Protein AF-A0A9D6FSS6-F1 (afdb_monomer_lite)

Foldseek 3Di:
DDLPPQDAADPQQLLVVVVLVVLLVVVQDDLPDLLSFAELVNSCVVVVPDQPDPDSLVSSCVRRLVVNQLSCLSVVHQRSSLSYPHNVVSHHDPCSCVSNVHDSPVSVSSSVSNVRNSPDDCPVRD

Radius of gyration: 13.57 Å; chains: 1; bounding box: 33×34×36 Å

Structure (mmCIF, N/CA/C/O backbone):
data_AF-A0A9D6FSS6-F1
#
_entry.id   AF-A0A9D6FSS6-F1
#
loop_
_atom_site.group_PDB
_atom_site.id
_atom_site.type_symbol
_atom_site.label_atom_id
_atom_site.label_alt_id
_atom_site.label_comp_id
_atom_site.label_asym_id
_atom_site.label_entity_id
_atom_site.label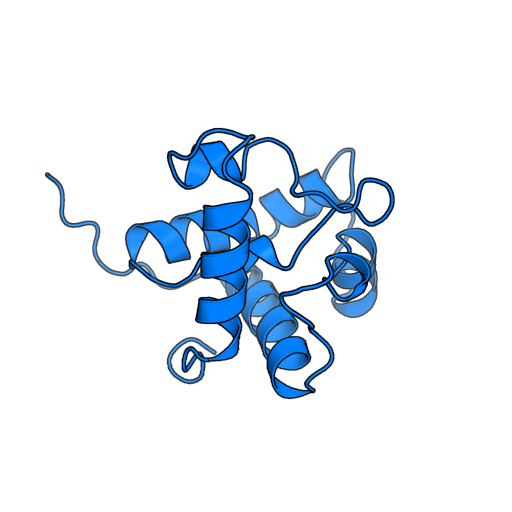_seq_id
_atom_site.pdbx_PDB_ins_code
_atom_site.Cartn_x
_atom_site.Cartn_y
_atom_site.Cartn_z
_atom_site.occupancy
_atom_site.B_iso_or_equiv
_atom_site.auth_seq_id
_atom_site.auth_comp_id
_atom_site.auth_asym_id
_atom_site.auth_atom_id
_atom_site.pdbx_PDB_model_num
ATOM 1 N N . MET A 1 1 ? -5.266 18.655 20.341 1.00 37.22 1 MET A N 1
ATOM 2 C CA . MET A 1 1 ? -5.687 17.436 19.618 1.00 37.22 1 MET A CA 1
ATOM 3 C C . MET A 1 1 ? -6.528 17.867 18.425 1.00 37.22 1 MET A C 1
ATOM 5 O O . MET A 1 1 ? -7.717 18.104 18.579 1.00 37.22 1 MET A O 1
ATOM 9 N N . SER A 1 2 ? -5.908 18.100 17.266 1.00 39.03 2 SER A N 1
ATOM 10 C CA . SER A 1 2 ? -6.652 18.528 16.075 1.00 39.03 2 SER A CA 1
ATOM 11 C C . SER A 1 2 ? -7.300 17.317 15.420 1.00 39.03 2 SER A C 1
ATOM 13 O O . SER A 1 2 ? -6.594 16.444 14.923 1.00 39.03 2 SER A O 1
ATOM 15 N N . GLN A 1 3 ? -8.633 17.283 15.402 1.00 45.91 3 GLN A N 1
ATOM 16 C CA . GLN A 1 3 ? -9.398 16.420 14.507 1.00 45.91 3 GLN A CA 1
ATOM 17 C C . GLN A 1 3 ? -9.012 16.773 13.062 1.00 45.91 3 GLN A C 1
ATOM 19 O O . GLN A 1 3 ? -9.460 17.788 12.521 1.00 45.91 3 GLN A O 1
ATOM 24 N N . LYS A 1 4 ? -8.132 15.991 12.433 1.00 53.56 4 LYS A N 1
ATOM 25 C CA . LYS A 1 4 ? -7.851 16.148 11.005 1.00 53.56 4 LYS A CA 1
ATOM 26 C C . LYS A 1 4 ? -8.959 15.440 10.234 1.00 53.56 4 LYS A C 1
ATOM 28 O O . LYS A 1 4 ? -8.971 14.225 10.106 1.00 53.56 4 LYS A O 1
ATOM 33 N N . LYS A 1 5 ? -9.921 16.248 9.780 1.00 52.69 5 LYS A N 1
ATOM 34 C CA . LYS A 1 5 ? -10.985 15.896 8.831 1.00 52.69 5 LYS A CA 1
ATOM 35 C C . LYS A 1 5 ? -10.453 14.974 7.728 1.00 52.69 5 LYS A C 1
ATOM 37 O O . LYS A 1 5 ? -9.433 15.308 7.131 1.00 52.69 5 LYS A O 1
ATOM 42 N N . ASN A 1 6 ? -11.197 13.900 7.441 1.00 64.12 6 ASN A N 1
ATOM 43 C CA . ASN A 1 6 ? -11.061 13.005 6.285 1.00 64.12 6 ASN A CA 1
ATOM 44 C C . ASN A 1 6 ? -10.718 13.782 5.005 1.00 64.12 6 ASN A C 1
ATOM 46 O O . ASN A 1 6 ? -11.608 14.239 4.284 1.00 64.12 6 ASN A O 1
ATOM 50 N N . ARG A 1 7 ? -9.426 13.956 4.719 1.00 78.06 7 ARG A N 1
ATOM 51 C CA . ARG A 1 7 ? -8.985 14.472 3.427 1.00 78.06 7 ARG A CA 1
ATOM 52 C C . ARG A 1 7 ? -9.143 13.327 2.419 1.00 78.06 7 ARG A C 1
ATOM 54 O O . ARG A 1 7 ? -8.703 12.219 2.720 1.00 78.06 7 ARG A O 1
ATOM 61 N N . PRO A 1 8 ? -9.770 13.557 1.255 1.00 87.06 8 PRO A N 1
ATOM 62 C CA . PRO A 1 8 ? -9.802 12.549 0.203 1.00 87.06 8 PRO A CA 1
ATOM 63 C C . PRO A 1 8 ? -8.382 12.260 -0.302 1.00 87.06 8 PRO A C 1
ATOM 65 O O . PRO A 1 8 ? -7.568 13.180 -0.395 1.00 87.06 8 PRO A O 1
ATOM 68 N N . LEU A 1 9 ? -8.109 10.999 -0.647 1.00 93.00 9 LEU A N 1
ATOM 69 C CA . LEU A 1 9 ? -6.863 10.601 -1.308 1.00 93.00 9 LEU A CA 1
ATOM 70 C C . LEU A 1 9 ? -6.687 11.358 -2.630 1.00 93.00 9 LEU A C 1
ATOM 72 O O . LEU A 1 9 ? -7.648 11.548 -3.384 1.00 93.00 9 LEU A O 1
ATOM 76 N N . SER A 1 10 ? -5.450 11.729 -2.948 1.00 95.31 10 SER A N 1
ATOM 77 C CA . SER A 1 10 ? -5.087 12.202 -4.278 1.00 95.31 10 SER A CA 1
ATOM 78 C C . SER A 1 10 ? -5.385 11.134 -5.340 1.00 95.31 10 SER A C 1
ATOM 80 O O . SER A 1 10 ? -5.428 9.935 -5.037 1.00 95.31 10 SER A O 1
ATOM 82 N N . PRO A 1 11 ? -5.541 11.524 -6.619 1.00 95.94 11 PRO A N 1
ATOM 83 C CA . PRO A 1 11 ? -5.742 10.560 -7.697 1.00 95.94 11 PRO A CA 1
ATOM 84 C C . PRO A 1 11 ? -4.647 9.485 -7.765 1.00 95.94 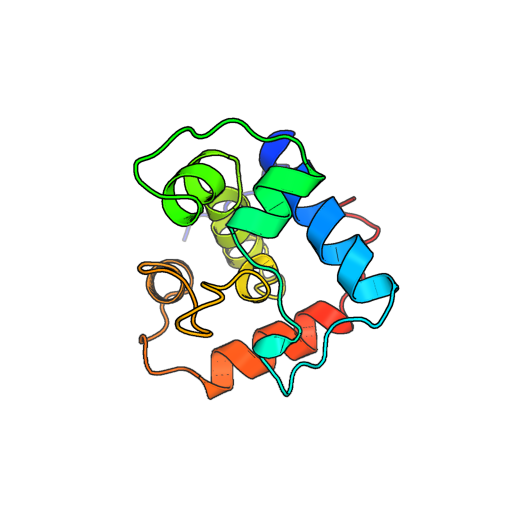11 PRO A C 1
ATOM 86 O O . PRO A 1 11 ? -4.940 8.336 -8.086 1.00 95.94 11 PRO A O 1
ATOM 89 N N . SER A 1 12 ? -3.398 9.834 -7.449 1.00 95.56 12 SER A N 1
ATOM 90 C CA . SER A 1 12 ? -2.274 8.893 -7.467 1.00 95.56 12 SER A CA 1
ATOM 91 C C . SER A 1 12 ? -2.361 7.892 -6.314 1.00 95.56 12 SER A C 1
ATOM 93 O O . SER A 1 12 ? -2.325 6.685 -6.551 1.00 95.56 12 SER A O 1
ATOM 95 N N . ALA A 1 13 ? -2.601 8.362 -5.087 1.00 96.38 13 ALA A N 1
ATOM 96 C CA . ALA A 1 13 ? -2.776 7.483 -3.933 1.00 96.38 13 ALA A CA 1
ATOM 97 C C . ALA A 1 13 ? -4.013 6.579 -4.079 1.00 96.38 13 ALA A C 1
ATOM 99 O O . ALA A 1 13 ? -3.964 5.390 -3.761 1.00 96.38 13 ALA A O 1
ATOM 100 N N . LYS A 1 14 ? -5.101 7.100 -4.664 1.00 97.00 14 LYS A N 1
ATOM 101 C CA . LYS A 1 14 ? -6.304 6.318 -4.975 1.00 97.00 14 LYS A CA 1
ATOM 102 C C . LYS A 1 14 ? -6.039 5.216 -6.010 1.00 97.00 14 LYS A C 1
ATOM 104 O O . LYS A 1 14 ? -6.567 4.113 -5.866 1.00 97.00 14 LYS A O 1
ATOM 109 N N . LYS A 1 15 ? -5.195 5.461 -7.022 1.00 97.19 15 LYS A N 1
ATOM 110 C CA . LYS A 1 15 ? -4.758 4.418 -7.974 1.00 97.19 15 LYS A CA 1
ATOM 111 C C . LYS A 1 15 ? -3.978 3.305 -7.277 1.00 97.19 15 LYS A C 1
ATOM 113 O O . LYS A 1 15 ? -4.259 2.136 -7.532 1.00 97.19 15 LYS A O 1
ATOM 118 N N . VAL A 1 16 ? -3.054 3.658 -6.379 1.00 97.50 16 VAL A N 1
ATOM 119 C CA . VAL A 1 16 ? -2.290 2.681 -5.585 1.00 97.50 16 VAL A CA 1
ATOM 120 C C . VAL A 1 16 ? -3.227 1.855 -4.698 1.00 97.50 16 VAL A C 1
ATOM 122 O O . VAL A 1 16 ? -3.172 0.629 -4.745 1.00 97.50 16 VAL A O 1
ATOM 125 N N . LEU A 1 17 ? -4.152 2.495 -3.972 1.00 98.00 17 LEU A N 1
ATOM 126 C CA . LEU A 1 17 ? -5.162 1.793 -3.170 1.00 98.00 17 LEU A CA 1
ATOM 127 C C . LEU A 1 17 ? -5.988 0.824 -4.025 1.00 98.00 17 LEU A C 1
ATOM 129 O O . LEU A 1 17 ? -6.111 -0.352 -3.691 1.00 98.00 17 LEU A O 1
ATOM 133 N N . THR A 1 18 ? -6.514 1.300 -5.155 1.00 97.88 18 THR A N 1
ATOM 134 C CA . THR A 1 18 ? -7.329 0.488 -6.072 1.00 97.88 18 THR A CA 1
ATOM 135 C C . THR A 1 18 ? -6.566 -0.736 -6.564 1.00 97.88 18 THR A C 1
ATOM 137 O O . THR A 1 18 ? -7.118 -1.836 -6.623 1.00 97.88 18 THR A O 1
ATOM 140 N N . TYR A 1 19 ? -5.285 -0.564 -6.886 1.00 97.69 19 TYR A N 1
ATOM 141 C CA . TYR A 1 19 ? -4.422 -1.653 -7.314 1.00 97.69 19 TYR A CA 1
ATOM 142 C C . TYR A 1 19 ? -4.213 -2.697 -6.210 1.00 97.69 19 TYR A C 1
ATOM 144 O O . TYR A 1 19 ? -4.386 -3.890 -6.472 1.00 97.69 19 TYR A O 1
ATOM 152 N N . ILE A 1 20 ? -3.907 -2.267 -4.981 1.00 97.50 20 ILE A N 1
ATOM 153 C CA . ILE A 1 20 ? -3.717 -3.177 -3.843 1.00 97.50 20 ILE A CA 1
ATOM 154 C C . ILE A 1 20 ? -5.015 -3.945 -3.558 1.00 97.50 20 ILE A C 1
ATOM 156 O O . ILE A 1 20 ? -5.012 -5.173 -3.486 1.00 97.50 20 ILE A O 1
ATOM 160 N N . VAL A 1 21 ? -6.151 -3.245 -3.489 1.00 97.62 21 VAL A N 1
ATOM 161 C CA . VAL A 1 21 ? -7.456 -3.860 -3.201 1.00 97.62 21 VAL A CA 1
ATOM 162 C C . VAL A 1 21 ? -7.882 -4.844 -4.288 1.00 97.62 21 VAL A C 1
ATOM 164 O O . VAL A 1 21 ? -8.499 -5.865 -3.988 1.00 97.62 21 VAL A O 1
ATOM 167 N N . ARG A 1 22 ? -7.519 -4.602 -5.553 1.00 96.75 22 ARG A N 1
ATOM 168 C CA . ARG A 1 22 ? -7.741 -5.574 -6.630 1.00 96.75 22 ARG A CA 1
ATOM 169 C C . ARG A 1 22 ? -7.039 -6.908 -6.348 1.00 96.75 22 ARG A C 1
ATOM 171 O O . ARG A 1 22 ? -7.645 -7.943 -6.595 1.00 96.75 22 ARG A O 1
ATOM 178 N N . HIS A 1 23 ? -5.814 -6.894 -5.825 1.00 95.31 23 HIS A N 1
ATOM 179 C CA . HIS A 1 23 ? -5.061 -8.118 -5.507 1.00 95.31 23 HIS A CA 1
ATOM 180 C C . HIS A 1 23 ? -5.608 -8.816 -4.262 1.00 95.31 23 HIS A C 1
ATOM 182 O O . HIS A 1 23 ? -5.759 -10.037 -4.258 1.00 95.31 23 HIS A O 1
ATOM 188 N N . ILE A 1 24 ? -6.025 -8.039 -3.254 1.00 96.19 24 ILE A N 1
ATOM 189 C CA . ILE A 1 24 ? -6.769 -8.565 -2.099 1.00 96.19 24 ILE A CA 1
ATOM 190 C C . ILE A 1 24 ? -8.012 -9.329 -2.580 1.00 96.19 24 ILE A C 1
ATOM 192 O O . ILE A 1 24 ? -8.201 -10.491 -2.233 1.00 96.19 24 ILE A O 1
ATOM 196 N N . ARG A 1 25 ? -8.838 -8.707 -3.432 1.00 95.81 25 ARG A N 1
ATOM 197 C CA . ARG A 1 25 ? -10.097 -9.294 -3.929 1.00 95.81 25 ARG A CA 1
ATOM 198 C C . ARG A 1 25 ? -9.907 -10.531 -4.803 1.00 95.81 25 ARG A C 1
ATOM 200 O O . ARG A 1 25 ? -10.819 -11.346 -4.885 1.00 95.81 25 ARG A O 1
ATOM 207 N N . LYS A 1 26 ? -8.75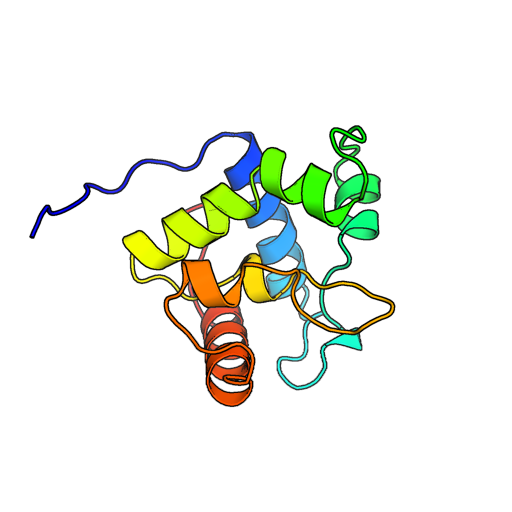3 -10.678 -5.454 1.00 95.62 26 LYS A N 1
ATOM 208 C CA . LYS A 1 26 ? -8.405 -11.890 -6.206 1.00 95.62 26 LYS A CA 1
ATOM 209 C C . LYS A 1 26 ? -7.982 -13.060 -5.310 1.00 95.62 26 LYS A C 1
ATOM 211 O O . LYS A 1 26 ? -7.879 -14.175 -5.809 1.00 95.62 26 LYS A O 1
ATOM 216 N N . GLY A 1 27 ? -7.737 -12.825 -4.018 1.00 92.75 27 GLY A N 1
ATOM 217 C CA . GLY A 1 27 ? -7.267 -13.856 -3.090 1.00 92.75 27 GLY A CA 1
ATOM 218 C C . GLY A 1 27 ? -5.794 -14.231 -3.281 1.00 92.75 27 GLY A C 1
ATOM 219 O O . GLY A 1 27 ? -5.388 -15.314 -2.879 1.00 92.75 27 GLY A O 1
ATOM 220 N N . GLU A 1 28 ? -4.993 -13.355 -3.896 1.00 90.50 28 GLU A N 1
ATOM 221 C CA . GLU A 1 28 ? -3.569 -13.604 -4.183 1.00 90.50 28 GLU A CA 1
ATOM 222 C C . GLU A 1 28 ? -2.670 -13.384 -2.952 1.00 90.50 28 GLU A C 1
ATOM 224 O O . GLU A 1 28 ? -1.502 -13.761 -2.965 1.00 90.50 28 GLU A O 1
ATOM 229 N N . VAL A 1 29 ? -3.209 -12.788 -1.882 1.00 92.81 29 VAL A N 1
ATOM 230 C CA . VAL A 1 29 ? -2.459 -12.349 -0.700 1.00 92.81 29 VAL A CA 1
ATOM 231 C C . VAL A 1 29 ? -2.692 -13.285 0.484 1.00 92.81 29 VAL A C 1
ATOM 233 O O . VAL A 1 29 ? -3.818 -13.447 0.953 1.00 92.81 29 VAL A O 1
ATOM 236 N N . ILE A 1 30 ? -1.607 -13.831 1.030 1.00 91.62 30 ILE A N 1
ATOM 237 C CA . ILE A 1 30 ? -1.597 -14.637 2.252 1.00 91.62 30 ILE A CA 1
ATOM 238 C C . ILE A 1 30 ? -0.981 -13.783 3.374 1.00 91.62 30 ILE A C 1
ATOM 240 O O . ILE A 1 30 ? 0.214 -13.497 3.296 1.00 91.62 30 ILE A O 1
ATOM 244 N N . PRO A 1 31 ? -1.725 -13.399 4.440 1.00 88.00 31 PRO A N 1
ATOM 245 C CA . PRO A 1 31 ? -1.204 -12.555 5.530 1.00 88.00 31 PRO A CA 1
ATOM 246 C C . PRO A 1 31 ? 0.113 -13.075 6.099 1.00 88.00 31 PRO A C 1
ATOM 248 O O . PRO A 1 31 ? 1.064 -12.321 6.277 1.00 88.00 31 PRO A O 1
ATOM 251 N N . ASP A 1 32 ? 0.125 -14.401 6.256 1.00 88.62 32 ASP A N 1
ATOM 252 C CA . ASP A 1 32 ? 1.194 -15.348 6.554 1.00 88.62 32 ASP A CA 1
ATOM 253 C C . ASP A 1 32 ? 2.560 -15.142 5.869 1.00 88.62 32 ASP A C 1
ATOM 255 O O . ASP A 1 32 ? 3.619 -15.504 6.390 1.00 88.62 32 ASP A O 1
ATOM 259 N N . ASP A 1 33 ? 2.547 -14.591 4.658 1.00 91.56 33 ASP A N 1
ATOM 260 C CA . ASP A 1 33 ? 3.601 -14.834 3.679 1.00 91.56 33 ASP A CA 1
ATOM 261 C C . ASP A 1 33 ? 3.904 -13.592 2.824 1.00 91.56 33 ASP A C 1
ATOM 263 O O . ASP A 1 33 ? 3.241 -13.356 1.809 1.00 91.56 33 ASP A O 1
ATOM 267 N N . PRO A 1 34 ? 4.955 -12.820 3.165 1.00 91.50 34 PRO A N 1
ATOM 268 C CA . PRO A 1 34 ? 5.333 -11.625 2.415 1.00 91.50 34 PRO A CA 1
ATOM 269 C C . PRO A 1 34 ? 5.749 -11.909 0.964 1.00 91.50 34 PRO A C 1
ATOM 271 O O . PRO A 1 34 ? 5.802 -10.991 0.152 1.00 91.50 34 PRO A O 1
ATOM 274 N N . ARG A 1 35 ? 6.005 -13.172 0.588 1.00 93.19 35 ARG A N 1
ATOM 275 C CA . ARG A 1 35 ? 6.263 -13.551 -0.814 1.00 93.19 35 ARG A CA 1
ATOM 276 C C . ARG A 1 35 ? 5.015 -13.415 -1.688 1.00 93.19 35 ARG A C 1
ATOM 278 O O . ARG A 1 35 ? 5.131 -13.368 -2.908 1.00 93.19 35 ARG A O 1
ATOM 285 N N . THR A 1 36 ? 3.836 -13.328 -1.079 1.00 93.94 36 THR A N 1
ATOM 286 C CA . THR A 1 36 ? 2.560 -13.078 -1.767 1.00 93.94 36 THR A CA 1
ATOM 287 C C . THR A 1 36 ? 2.193 -11.593 -1.835 1.00 93.94 36 THR A C 1
ATOM 289 O O . THR A 1 36 ? 1.203 -11.229 -2.462 1.00 93.94 36 THR A O 1
ATOM 292 N N . PHE A 1 37 ? 2.976 -10.720 -1.192 1.00 95.75 37 PHE A N 1
ATOM 293 C CA . PHE A 1 37 ? 2.724 -9.275 -1.153 1.00 95.75 37 PHE A CA 1
ATOM 294 C C . PHE A 1 37 ? 3.232 -8.596 -2.419 1.00 95.75 37 PHE A C 1
ATOM 296 O O . PHE A 1 37 ? 4.000 -9.184 -3.162 1.00 95.75 37 PHE A O 1
ATOM 303 N N . LEU A 1 38 ? 2.832 -7.354 -2.667 1.00 96.25 38 LEU A N 1
ATOM 304 C CA . LEU A 1 38 ? 3.154 -6.627 -3.892 1.00 96.25 38 LEU A CA 1
ATOM 305 C C . LEU A 1 38 ? 4.559 -6.029 -3.845 1.00 96.25 38 LEU A C 1
ATOM 307 O O . LEU A 1 38 ? 4.967 -5.455 -2.836 1.00 96.25 38 LEU A O 1
ATOM 311 N N . GLY A 1 39 ? 5.288 -6.109 -4.957 1.00 95.81 39 GLY A N 1
ATOM 312 C CA . GLY A 1 39 ? 6.590 -5.457 -5.093 1.00 95.81 39 GLY A CA 1
ATOM 313 C C . GLY A 1 39 ? 6.490 -4.001 -5.548 1.00 95.81 39 GLY A C 1
ATOM 314 O O . GLY A 1 39 ? 5.643 -3.663 -6.372 1.00 95.81 39 GLY A O 1
ATOM 315 N N . TYR A 1 40 ? 7.419 -3.141 -5.115 1.00 94.94 40 TYR A N 1
ATOM 316 C CA . TYR A 1 40 ? 7.498 -1.761 -5.628 1.00 94.94 40 TYR A CA 1
ATOM 317 C C . TYR A 1 40 ? 7.586 -1.704 -7.161 1.00 94.94 40 TYR A C 1
ATOM 319 O O . TYR A 1 40 ? 6.835 -0.970 -7.802 1.00 94.94 40 TYR A O 1
ATOM 327 N N . LYS A 1 41 ? 8.480 -2.505 -7.755 1.00 93.50 41 LYS A N 1
ATOM 328 C CA . LYS A 1 41 ? 8.663 -2.562 -9.212 1.00 93.50 41 LYS A CA 1
ATOM 329 C C . LYS A 1 41 ? 7.424 -3.105 -9.934 1.00 93.50 41 LYS A C 1
ATOM 331 O O . LYS A 1 41 ? 7.042 -2.569 -10.963 1.00 93.50 41 LYS A O 1
ATOM 336 N N . GLU A 1 42 ? 6.789 -4.131 -9.378 1.00 94.94 42 GLU A N 1
ATOM 337 C CA . GLU A 1 42 ? 5.574 -4.746 -9.930 1.00 94.94 42 GLU A CA 1
ATOM 338 C C . GLU A 1 42 ? 4.435 -3.725 -10.052 1.00 94.94 42 GLU A C 1
ATOM 340 O O . GLU A 1 42 ? 3.838 -3.585 -11.116 1.00 94.94 42 GLU A O 1
ATOM 345 N N . ILE A 1 43 ? 4.207 -2.923 -9.005 1.00 96.31 43 ILE A N 1
ATOM 346 C CA . ILE A 1 43 ? 3.211 -1.842 -9.038 1.00 96.31 43 ILE A CA 1
ATOM 347 C C . ILE A 1 43 ? 3.566 -0.809 -10.110 1.00 96.31 43 ILE A C 1
ATOM 349 O O . ILE A 1 43 ? 2.686 -0.337 -10.830 1.00 96.31 43 ILE A O 1
ATOM 353 N N . HIS A 1 44 ? 4.846 -0.451 -10.220 1.00 96.19 44 HIS A N 1
ATOM 354 C CA . HIS A 1 44 ? 5.328 0.466 -11.247 1.00 96.19 44 HIS A CA 1
ATOM 355 C C . HIS A 1 44 ? 5.041 -0.037 -12.661 1.00 96.19 44 HIS A C 1
ATOM 357 O O . HIS A 1 44 ? 4.497 0.714 -13.472 1.00 96.19 44 HIS A O 1
ATOM 363 N N . ASP A 1 45 ? 5.387 -1.292 -12.940 1.00 96.19 45 ASP A N 1
ATOM 364 C CA . ASP A 1 45 ? 5.208 -1.914 -14.249 1.00 96.19 45 ASP A CA 1
ATOM 365 C C . ASP A 1 45 ? 3.713 -1.982 -14.611 1.00 96.19 45 ASP A C 1
ATOM 367 O O . ASP A 1 45 ? 3.300 -1.517 -15.679 1.00 96.19 45 ASP A O 1
ATOM 371 N N . ASP A 1 46 ? 2.880 -2.474 -13.690 1.00 96.12 46 ASP A N 1
ATOM 372 C CA . ASP A 1 46 ? 1.452 -2.682 -13.929 1.00 96.12 46 ASP A CA 1
ATOM 373 C C . ASP A 1 46 ? 0.658 -1.377 -14.057 1.00 96.12 46 ASP A C 1
ATOM 375 O O . ASP A 1 46 ? -0.273 -1.280 -14.864 1.00 96.12 46 ASP A O 1
ATOM 379 N N . LEU A 1 47 ? 0.999 -0.365 -13.254 1.00 95.94 47 LEU A N 1
ATOM 380 C CA . LEU A 1 47 ? 0.369 0.955 -13.313 1.00 95.94 47 LEU A CA 1
ATOM 381 C C . LEU A 1 47 ? 1.041 1.890 -14.328 1.00 95.94 47 LEU A C 1
ATOM 383 O O . LEU A 1 47 ? 0.569 3.015 -14.513 1.00 95.94 47 LEU A O 1
ATOM 387 N N . ARG A 1 48 ? 2.110 1.433 -14.998 1.00 96.31 48 ARG A N 1
ATOM 388 C CA . ARG A 1 48 ? 2.938 2.211 -15.935 1.00 96.31 48 ARG A CA 1
ATOM 389 C C . ARG A 1 48 ? 3.421 3.531 -15.326 1.00 96.31 48 ARG A C 1
ATOM 391 O O . ARG A 1 48 ? 3.363 4.584 -15.965 1.00 96.31 48 ARG A O 1
ATOM 398 N N . LEU A 1 49 ? 3.855 3.483 -14.068 1.00 94.81 49 LEU A N 1
ATOM 399 C CA . LEU A 1 49 ? 4.340 4.656 -13.346 1.00 94.81 49 LEU A CA 1
ATOM 400 C C . LEU A 1 49 ? 5.794 4.955 -13.731 1.00 94.81 49 LEU A C 1
ATOM 402 O O . LEU A 1 49 ? 6.629 4.045 -13.706 1.00 94.81 49 LEU A O 1
ATOM 406 N N . PRO A 1 50 ? 6.136 6.218 -14.041 1.00 94.25 50 PRO A N 1
ATOM 407 C CA . PRO A 1 50 ? 7.515 6.585 -14.331 1.00 94.25 50 PRO A CA 1
ATOM 408 C C . PRO A 1 50 ? 8.378 6.450 -13.076 1.00 94.25 50 PRO A C 1
ATOM 410 O O . PRO A 1 50 ? 7.887 6.605 -11.960 1.00 94.25 50 PRO A O 1
ATOM 413 N N . MET A 1 51 ? 9.677 6.233 -13.250 1.00 94.19 51 MET A N 1
ATOM 414 C CA . MET A 1 51 ? 10.635 6.355 -12.152 1.00 94.19 51 MET A CA 1
ATOM 415 C C . MET A 1 51 ? 10.796 7.830 -11.765 1.00 94.19 51 MET A C 1
ATOM 417 O O . MET A 1 51 ? 11.261 8.635 -12.567 1.00 94.19 51 MET A O 1
ATOM 421 N N . ALA A 1 52 ? 10.391 8.178 -10.545 1.00 91.31 52 ALA A N 1
ATOM 422 C CA . ALA A 1 52 ? 10.401 9.530 -9.979 1.00 91.31 52 ALA A CA 1
ATOM 423 C C . ALA A 1 52 ? 11.204 9.610 -8.660 1.00 91.31 52 ALA A C 1
ATOM 425 O O . ALA A 1 52 ? 10.936 10.447 -7.796 1.00 91.31 52 ALA A O 1
ATOM 426 N N . GLY A 1 53 ? 12.172 8.710 -8.488 1.00 89.69 53 GLY A N 1
ATOM 427 C CA . GLY A 1 53 ? 13.100 8.668 -7.362 1.00 89.69 53 GLY A CA 1
ATOM 428 C C . GLY A 1 53 ? 14.236 7.681 -7.628 1.00 89.69 53 GLY A C 1
ATOM 429 O O . GLY A 1 53 ? 14.215 6.967 -8.630 1.00 89.69 53 GLY A O 1
ATOM 430 N N . ASP A 1 54 ? 15.202 7.617 -6.712 1.00 91.44 54 ASP A N 1
ATOM 431 C CA . ASP A 1 54 ? 16.415 6.796 -6.881 1.00 91.44 54 ASP A CA 1
ATOM 432 C C . ASP A 1 54 ? 16.143 5.284 -6.825 1.00 91.44 54 ASP A C 1
ATOM 434 O O . ASP A 1 54 ? 16.939 4.472 -7.290 1.00 91.44 54 ASP A O 1
ATOM 438 N N . THR A 1 55 ? 15.001 4.894 -6.253 1.00 91.94 55 THR A N 1
ATOM 439 C CA . THR A 1 55 ? 14.534 3.507 -6.167 1.00 91.94 55 THR A CA 1
ATOM 440 C C . THR A 1 55 ? 13.046 3.431 -6.499 1.00 91.94 55 THR A C 1
ATOM 442 O O . THR A 1 55 ? 12.317 4.411 -6.326 1.00 91.94 55 THR A O 1
ATOM 445 N N . TYR A 1 56 ? 12.563 2.254 -6.915 1.00 93.62 56 TYR A N 1
ATOM 446 C CA . TYR A 1 56 ? 11.125 2.023 -7.117 1.00 93.62 56 TYR A CA 1
ATOM 447 C C . TYR A 1 56 ? 10.316 2.319 -5.844 1.00 93.62 56 TYR A C 1
ATOM 449 O O . TYR A 1 56 ? 9.226 2.875 -5.919 1.00 93.62 56 TYR A O 1
ATOM 457 N N . GLY A 1 57 ? 10.863 2.002 -4.664 1.00 92.56 57 GLY A N 1
ATOM 458 C CA . GLY A 1 57 ? 10.220 2.302 -3.384 1.00 92.56 57 GLY A CA 1
ATOM 459 C C . GLY A 1 57 ? 10.070 3.803 -3.136 1.00 92.56 57 GLY A C 1
ATOM 460 O O . GLY A 1 57 ? 8.970 4.267 -2.843 1.00 92.56 57 GLY A O 1
ATOM 461 N N . ASN A 1 58 ? 11.148 4.577 -3.306 1.00 92.62 58 ASN A N 1
ATOM 462 C CA . ASN A 1 58 ? 11.104 6.034 -3.140 1.00 92.62 58 ASN A CA 1
ATOM 463 C C . ASN A 1 58 ? 10.215 6.700 -4.196 1.00 92.62 58 ASN A C 1
ATOM 465 O O . ASN A 1 58 ? 9.454 7.610 -3.877 1.00 92.62 58 ASN A O 1
ATOM 469 N N . SER A 1 59 ? 10.245 6.200 -5.431 1.00 94.56 59 SER A N 1
ATOM 470 C CA . SER A 1 59 ? 9.346 6.667 -6.480 1.00 94.56 59 SER A CA 1
ATOM 471 C C . SER A 1 59 ? 7.878 6.438 -6.109 1.00 94.56 59 SER A C 1
ATOM 473 O O . SER A 1 59 ? 7.077 7.372 -6.160 1.00 94.56 59 SER A O 1
ATOM 475 N N . LEU A 1 60 ? 7.517 5.227 -5.673 1.00 95.56 60 LEU A N 1
ATOM 476 C CA . LEU A 1 60 ? 6.133 4.901 -5.343 1.00 95.56 60 LEU A CA 1
ATO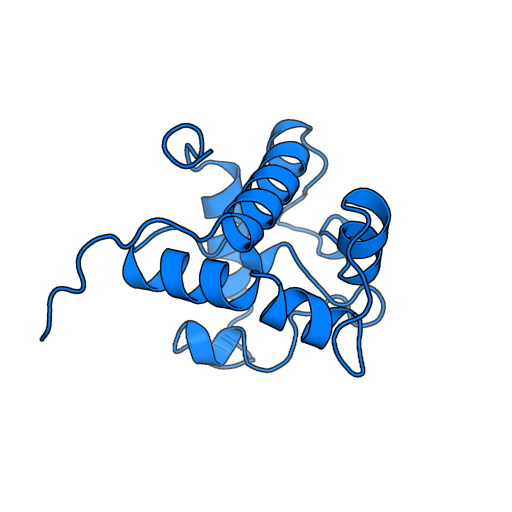M 477 C C . LEU A 1 60 ? 5.632 5.658 -4.100 1.00 95.56 60 LEU A C 1
ATOM 479 O O . LEU A 1 60 ? 4.462 6.049 -4.050 1.00 95.56 60 LEU A O 1
ATOM 483 N N . LYS A 1 61 ? 6.514 5.936 -3.125 1.00 93.88 61 LYS A N 1
ATOM 484 C CA . LYS A 1 61 ? 6.223 6.832 -1.988 1.00 93.88 61 LYS A CA 1
ATOM 485 C C . LYS A 1 61 ? 5.769 8.208 -2.470 1.00 93.88 61 LYS A C 1
ATOM 487 O O . LYS A 1 61 ? 4.668 8.630 -2.115 1.00 93.88 61 LYS A O 1
ATOM 492 N N . HIS A 1 62 ? 6.546 8.845 -3.351 1.00 93.88 62 HIS A N 1
ATOM 493 C CA . HIS A 1 62 ? 6.199 10.140 -3.954 1.00 93.88 62 HIS A CA 1
ATOM 494 C C . HIS A 1 62 ? 4.944 10.080 -4.837 1.00 93.88 62 HIS A C 1
ATOM 496 O O . HIS A 1 62 ? 4.263 11.084 -5.033 1.00 93.88 62 HIS A O 1
ATOM 502 N N . GLN A 1 63 ? 4.621 8.901 -5.368 1.00 95.50 63 GLN A N 1
ATOM 503 C CA . GLN A 1 63 ? 3.478 8.671 -6.253 1.00 95.50 63 GLN A CA 1
ATOM 504 C C . GLN A 1 63 ? 2.222 8.184 -5.517 1.00 95.50 63 GLN A C 1
ATOM 506 O O . GLN A 1 63 ? 1.269 7.732 -6.151 1.00 95.50 63 GLN A O 1
ATOM 511 N N . GLY A 1 64 ? 2.180 8.328 -4.192 1.00 94.94 64 GLY A N 1
ATOM 512 C CA . GLY A 1 64 ? 0.954 8.197 -3.406 1.00 94.94 64 GLY A CA 1
ATOM 513 C C . GLY A 1 64 ? 0.942 7.052 -2.400 1.00 94.94 64 GLY A C 1
ATOM 514 O O . GLY A 1 64 ? -0.017 6.955 -1.640 1.00 94.94 64 GLY A O 1
ATOM 515 N N . LEU A 1 65 ? 1.981 6.210 -2.330 1.00 96.06 65 LEU A N 1
ATOM 516 C CA . LEU A 1 65 ? 2.054 5.171 -1.294 1.00 96.06 65 LEU A CA 1
ATOM 517 C C . LEU A 1 65 ? 2.240 5.764 0.108 1.00 96.06 65 LEU A C 1
ATOM 519 O O . LEU A 1 65 ? 1.642 5.270 1.062 1.00 96.06 65 LEU A O 1
ATOM 523 N N . GLU A 1 66 ? 3.035 6.829 0.241 1.00 95.12 66 GLU A N 1
ATOM 524 C CA . GLU A 1 66 ? 3.212 7.510 1.528 1.00 95.12 66 GLU A CA 1
ATOM 525 C C . GLU A 1 66 ? 1.927 8.223 1.956 1.00 95.12 66 GLU A C 1
ATOM 527 O O . GLU A 1 66 ? 1.473 8.063 3.089 1.00 95.12 66 GLU A O 1
ATOM 532 N N . GLU A 1 67 ? 1.287 8.939 1.028 1.00 95.69 67 GLU A N 1
ATOM 533 C CA . GLU A 1 67 ? -0.010 9.570 1.272 1.00 95.69 67 GLU A CA 1
ATOM 534 C C . GLU A 1 67 ? -1.057 8.537 1.705 1.00 95.69 67 GLU A C 1
ATOM 536 O O . GLU A 1 67 ? -1.789 8.780 2.661 1.00 95.69 67 GLU A O 1
ATOM 541 N N . LEU A 1 68 ? -1.093 7.370 1.055 1.00 96.50 68 LEU A N 1
ATOM 542 C CA . LEU A 1 68 ? -1.978 6.271 1.428 1.00 96.50 68 LEU A CA 1
ATOM 543 C C . LEU A 1 68 ? -1.709 5.774 2.856 1.00 96.50 68 LEU A C 1
ATOM 545 O 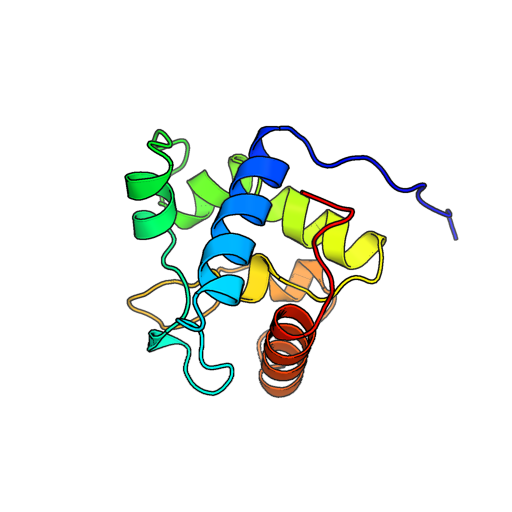O . LEU A 1 68 ? -2.657 5.566 3.610 1.00 96.50 68 LEU A O 1
ATOM 549 N N . ALA A 1 69 ? -0.441 5.613 3.247 1.00 95.56 69 ALA A N 1
ATOM 550 C CA . ALA A 1 69 ? -0.073 5.192 4.600 1.00 95.56 69 ALA A CA 1
ATOM 551 C C . ALA A 1 69 ? -0.511 6.220 5.659 1.00 95.56 69 ALA A C 1
ATOM 553 O O . ALA A 1 69 ? -1.122 5.867 6.671 1.00 95.56 69 ALA A O 1
ATOM 554 N N . VAL A 1 70 ? -0.259 7.506 5.396 1.00 95.00 70 VAL A N 1
ATOM 555 C CA . VAL A 1 70 ? -0.668 8.613 6.272 1.00 95.00 70 VAL A CA 1
ATOM 556 C C . VAL A 1 70 ? -2.189 8.706 6.369 1.00 95.00 70 VAL A C 1
ATOM 558 O O . VAL A 1 70 ? -2.721 8.846 7.466 1.00 95.00 70 VAL A O 1
ATOM 561 N N . TRP A 1 71 ? -2.894 8.594 5.244 1.00 95.38 71 TRP A N 1
ATOM 562 C CA . TRP A 1 71 ? -4.352 8.624 5.198 1.00 95.38 71 TRP A CA 1
ATOM 563 C C . TRP A 1 71 ? -4.973 7.449 5.960 1.00 95.38 71 TRP A C 1
ATOM 565 O O . TRP A 1 71 ? -5.896 7.658 6.745 1.00 95.38 71 TRP A O 1
ATOM 575 N N . ALA A 1 72 ? -4.433 6.236 5.792 1.00 94.69 72 ALA A N 1
ATOM 576 C CA . ALA A 1 72 ? -4.885 5.058 6.526 1.00 94.69 72 ALA A CA 1
ATOM 577 C C . ALA A 1 72 ? -4.733 5.256 8.039 1.00 94.69 72 ALA A C 1
ATOM 579 O O . ALA A 1 72 ? -5.685 5.060 8.791 1.00 94.69 72 ALA A O 1
ATOM 580 N N . ARG A 1 73 ? -3.565 5.739 8.478 1.00 94.38 73 ARG A N 1
ATOM 581 C CA . ARG A 1 73 ? -3.311 6.061 9.885 1.00 94.38 73 ARG A CA 1
ATOM 582 C C . ARG A 1 73 ? -4.271 7.120 10.423 1.00 94.38 73 ARG A C 1
ATOM 584 O O . ARG A 1 73 ? -4.882 6.907 11.465 1.00 94.38 73 ARG A O 1
ATOM 591 N N . ASP A 1 74 ? -4.378 8.260 9.743 1.00 93.12 74 ASP A N 1
ATOM 592 C CA . ASP A 1 74 ? -5.166 9.404 10.214 1.00 93.12 74 ASP A CA 1
ATOM 593 C C . ASP A 1 74 ? -6.673 9.086 10.237 1.00 93.12 74 ASP A C 1
ATOM 595 O O . ASP A 1 74 ? -7.393 9.599 11.092 1.00 93.12 74 ASP A O 1
ATOM 599 N N . GLY A 1 75 ? -7.142 8.219 9.332 1.00 90.88 75 GLY A N 1
ATOM 600 C CA . GLY A 1 75 ? -8.523 7.732 9.281 1.00 90.88 75 GLY A CA 1
ATOM 601 C C . GLY A 1 75 ? -8.824 6.543 10.200 1.00 90.88 75 GLY A C 1
ATOM 602 O O . GLY A 1 75 ? -9.982 6.143 10.303 1.00 90.88 75 GLY A O 1
ATOM 603 N N . GLY A 1 76 ? -7.815 5.973 10.868 1.00 92.50 76 GLY A N 1
ATOM 604 C CA . GLY A 1 76 ? -7.973 4.768 11.689 1.00 92.50 76 GLY A CA 1
ATOM 605 C C . GLY A 1 76 ? -8.272 3.501 10.878 1.00 92.50 76 GLY A C 1
ATOM 606 O O . GLY A 1 76 ? -8.854 2.555 11.408 1.00 92.50 76 GLY A O 1
ATOM 607 N N . PHE A 1 77 ? -7.903 3.481 9.597 1.00 95.50 77 PHE A N 1
ATOM 608 C CA . PHE A 1 77 ? -8.057 2.326 8.718 1.00 95.50 77 PHE A CA 1
ATOM 609 C C . PHE A 1 77 ? -6.893 1.343 8.893 1.00 95.50 77 PHE A C 1
ATOM 611 O O . PHE A 1 77 ? -5.797 1.746 9.301 1.00 95.50 77 PHE A O 1
ATOM 618 N N . PRO A 1 78 ? -7.087 0.061 8.536 1.00 97.06 78 PRO A N 1
ATOM 619 C CA . PRO A 1 78 ? -5.982 -0.878 8.438 1.00 97.06 78 PRO A CA 1
ATOM 620 C C . PRO A 1 78 ? -4.875 -0.357 7.516 1.00 97.06 78 PRO A C 1
ATOM 622 O O . PRO A 1 78 ? -5.147 0.230 6.465 1.00 97.06 78 PRO A O 1
ATOM 625 N N . ALA A 1 79 ? -3.619 -0.575 7.902 1.00 95.81 79 ALA A N 1
ATOM 626 C CA . ALA A 1 79 ? -2.453 -0.098 7.164 1.00 95.81 79 ALA A CA 1
ATOM 627 C C . ALA A 1 79 ? -2.205 -0.919 5.878 1.00 95.81 79 ALA A C 1
ATOM 629 O O . ALA A 1 79 ? -1.283 -1.728 5.785 1.00 95.81 79 ALA A O 1
ATOM 630 N N . VAL A 1 80 ? -3.051 -0.702 4.868 1.00 96.94 80 VAL A N 1
ATOM 631 C CA . VAL A 1 80 ? -3.088 -1.465 3.606 1.00 96.94 80 VAL A CA 1
ATOM 632 C C . VAL A 1 80 ? -1.828 -1.314 2.756 1.00 96.94 80 VAL A C 1
ATOM 634 O O . VAL A 1 80 ? -1.458 -2.228 2.023 1.00 96.94 80 VAL A O 1
ATOM 637 N N . SER A 1 81 ? -1.116 -0.192 2.889 1.00 96.19 81 SER A N 1
ATOM 638 C CA . SER A 1 81 ? 0.198 0.015 2.267 1.00 96.19 81 SER A CA 1
ATOM 639 C C . SER A 1 81 ? 1.253 -0.967 2.785 1.00 96.19 81 SER A C 1
ATOM 641 O O . SER A 1 81 ? 2.263 -1.173 2.116 1.00 96.19 81 SER A O 1
ATOM 643 N N . GLY A 1 82 ? 0.995 -1.641 3.913 1.00 95.00 82 GLY A N 1
ATOM 644 C CA . GLY A 1 82 ? 1.816 -2.728 4.439 1.00 95.00 82 GLY A CA 1
ATOM 645 C C . GLY A 1 82 ? 1.853 -3.983 3.564 1.00 95.00 82 GLY A C 1
ATOM 646 O O . GLY A 1 82 ? 2.639 -4.887 3.837 1.00 95.00 82 GLY A O 1
ATOM 647 N N . LEU A 1 83 ? 1.026 -4.048 2.519 1.00 96.44 83 LEU A N 1
ATOM 648 C CA . LEU A 1 83 ? 1.077 -5.078 1.479 1.00 96.44 83 LEU A CA 1
ATOM 649 C C . LEU A 1 83 ? 2.067 -4.762 0.357 1.00 96.44 83 LEU A C 1
ATOM 651 O O . LEU A 1 83 ? 2.160 -5.537 -0.591 1.00 96.44 83 LEU A O 1
ATOM 655 N N . VAL A 1 84 ? 2.781 -3.638 0.431 1.00 96.56 84 VAL A N 1
ATOM 656 C CA . VAL A 1 84 ? 3.799 -3.261 -0.549 1.00 96.56 84 VAL A CA 1
ATOM 657 C C . VAL A 1 84 ? 5.180 -3.372 0.082 1.00 96.56 84 VAL A C 1
ATOM 659 O O . VAL A 1 84 ? 5.508 -2.646 1.022 1.00 96.56 84 VAL A O 1
ATOM 662 N N . VAL A 1 85 ? 5.996 -4.276 -0.451 1.00 95.44 85 VAL A N 1
ATOM 663 C CA . VAL A 1 85 ? 7.294 -4.652 0.113 1.00 95.44 85 VAL A CA 1
ATOM 664 C C . VAL A 1 85 ? 8.413 -4.582 -0.919 1.00 95.44 85 VAL A C 1
ATOM 666 O O . VAL A 1 85 ? 8.207 -4.596 -2.136 1.00 95.44 85 VAL A O 1
ATOM 669 N N . ASP A 1 86 ? 9.636 -4.546 -0.408 1.00 91.88 86 ASP A N 1
ATOM 670 C CA . ASP A 1 86 ? 10.819 -4.907 -1.170 1.00 91.88 86 ASP A CA 1
ATOM 671 C C . ASP A 1 86 ? 10.804 -6.429 -1.403 1.00 91.88 86 ASP A C 1
ATOM 673 O O . ASP A 1 86 ? 10.728 -7.206 -0.451 1.00 91.88 86 ASP A O 1
ATOM 677 N N . ARG A 1 87 ? 10.840 -6.867 -2.667 1.00 89.12 87 ARG A N 1
ATOM 678 C CA . ARG A 1 87 ? 10.760 -8.295 -3.028 1.00 89.12 87 ARG A CA 1
ATOM 679 C C . ARG A 1 87 ? 12.036 -9.074 -2.705 1.00 89.12 87 ARG A C 1
ATOM 681 O O . ARG A 1 87 ? 11.954 -10.287 -2.553 1.00 89.12 87 ARG A O 1
ATOM 688 N N . GLU A 1 88 ? 13.183 -8.410 -2.597 1.00 87.88 88 GLU A N 1
ATOM 689 C CA . GLU A 1 88 ? 14.451 -9.057 -2.249 1.00 87.88 88 GLU A CA 1
ATOM 690 C C . GLU A 1 88 ? 14.566 -9.228 -0.734 1.00 87.88 88 GLU A C 1
ATOM 692 O O . GLU A 1 88 ? 14.971 -10.283 -0.249 1.00 87.88 88 GLU A O 1
ATOM 697 N N . LYS A 1 89 ? 14.158 -8.204 0.024 1.00 88.56 89 LYS A N 1
ATOM 698 C CA . LYS A 1 89 ? 14.229 -8.206 1.495 1.00 88.56 89 LYS A CA 1
ATOM 699 C C . LYS A 1 89 ? 12.988 -8.785 2.170 1.00 88.56 89 LYS A C 1
ATOM 701 O O . LYS A 1 89 ? 13.028 -9.074 3.364 1.00 88.56 89 LYS A O 1
ATOM 706 N N . LEU A 1 90 ? 11.889 -8.927 1.427 1.00 89.19 90 LEU A N 1
ATOM 707 C CA . LEU A 1 90 ? 10.570 -9.333 1.925 1.00 89.19 90 LEU A CA 1
ATOM 708 C C . LEU A 1 90 ? 10.097 -8.476 3.109 1.00 89.19 90 LEU A C 1
ATOM 710 O O . LEU A 1 90 ? 9.427 -8.952 4.028 1.00 89.19 90 LEU A O 1
ATOM 714 N N . SER A 1 91 ? 10.463 -7.196 3.082 1.00 86.56 91 SER A N 1
ATOM 715 C CA . SER A 1 91 ? 10.237 -6.252 4.167 1.00 86.56 91 SER A CA 1
ATOM 716 C C . SER A 1 91 ? 9.647 -4.948 3.654 1.00 86.56 91 SER A C 1
ATOM 718 O O . SER A 1 91 ? 9.752 -4.589 2.481 1.00 86.56 91 SER A O 1
ATOM 720 N N . LEU A 1 92 ? 9.042 -4.211 4.574 1.00 88.44 92 LEU A N 1
ATOM 721 C CA . LEU A 1 92 ? 8.582 -2.851 4.339 1.00 88.44 92 LEU A CA 1
ATOM 722 C C . LEU A 1 92 ? 9.775 -1.922 4.096 1.00 88.44 92 LEU A C 1
ATOM 724 O O . LEU A 1 92 ? 10.865 -2.147 4.625 1.00 88.44 92 LEU A O 1
ATOM 728 N N . GLY A 1 93 ? 9.554 -0.871 3.313 1.00 82.06 93 GLY A N 1
ATOM 729 C CA . GLY A 1 93 ? 10.536 0.188 3.127 1.00 82.06 93 GLY A CA 1
ATOM 730 C C . GLY A 1 93 ? 10.753 1.009 4.400 1.00 82.06 93 GLY A C 1
ATOM 731 O O . GLY A 1 93 ? 9.855 1.151 5.238 1.00 82.06 93 GLY A O 1
ATOM 732 N N . ASP A 1 94 ? 11.941 1.603 4.500 1.00 73.81 94 ASP A N 1
ATOM 733 C CA . ASP A 1 94 ? 12.316 2.472 5.617 1.00 73.81 94 ASP A CA 1
ATOM 734 C C . ASP A 1 94 ? 11.290 3.604 5.794 1.00 73.81 94 ASP A C 1
ATOM 736 O O . ASP A 1 94 ? 10.808 4.178 4.812 1.00 73.81 94 ASP A O 1
ATOM 740 N N . GLY A 1 95 ? 10.910 3.899 7.039 1.00 81.81 95 GLY A N 1
ATOM 741 C CA . GLY A 1 95 ? 9.921 4.930 7.383 1.00 81.81 95 GLY A CA 1
ATOM 742 C C . GLY A 1 95 ? 8.462 4.457 7.465 1.00 81.81 95 GLY A C 1
ATOM 743 O O . GLY A 1 95 ? 7.642 5.157 8.052 1.00 81.81 95 GLY A O 1
ATOM 744 N N . TYR A 1 96 ? 8.110 3.258 6.978 1.00 88.44 96 TYR A N 1
ATOM 745 C CA . TYR A 1 96 ? 6.735 2.744 7.117 1.00 88.44 96 TYR A CA 1
ATOM 746 C C . TYR A 1 96 ? 6.301 2.644 8.588 1.00 88.44 96 TYR A C 1
ATOM 748 O O . TYR A 1 96 ? 5.252 3.153 8.978 1.00 88.44 96 TYR A O 1
ATOM 756 N N . TYR A 1 97 ? 7.132 2.018 9.424 1.00 88.88 97 TYR A N 1
ATOM 757 C CA . TYR A 1 97 ? 6.845 1.868 10.850 1.00 88.88 97 TYR A CA 1
ATOM 758 C C . TYR A 1 97 ? 6.762 3.224 11.566 1.00 88.88 97 TYR A C 1
ATOM 760 O O . TYR A 1 97 ? 5.875 3.424 12.394 1.00 88.88 97 TYR A O 1
ATOM 768 N N . GLU A 1 98 ? 7.613 4.179 11.183 1.00 89.75 98 GLU A N 1
ATOM 769 C CA . GLU A 1 98 ? 7.621 5.540 11.727 1.00 89.75 98 GLU A CA 1
ATOM 770 C C . GLU A 1 98 ? 6.312 6.280 11.435 1.00 89.75 98 GLU A C 1
ATOM 772 O O . GLU A 1 98 ? 5.736 6.873 12.349 1.00 89.75 98 GLU A O 1
ATOM 777 N N . ILE A 1 99 ? 5.782 6.176 10.207 1.00 90.50 99 ILE A N 1
ATOM 778 C CA . ILE A 1 99 ? 4.481 6.760 9.849 1.00 90.50 99 ILE A CA 1
ATOM 779 C C . ILE A 1 99 ? 3.413 6.298 10.839 1.00 90.50 99 ILE A C 1
ATOM 781 O O . ILE A 1 99 ? 2.638 7.122 11.321 1.00 90.50 99 ILE A O 1
ATOM 785 N N . HIS A 1 100 ? 3.402 5.014 11.190 1.00 88.75 100 HIS A N 1
ATOM 786 C CA . HIS A 1 100 ? 2.417 4.424 12.095 1.00 88.75 100 HIS A CA 1
ATOM 787 C C . HIS A 1 100 ? 2.784 4.510 13.587 1.00 88.75 100 HIS A C 1
ATOM 789 O O . HIS A 1 100 ? 2.044 3.983 14.420 1.00 88.75 100 HIS A O 1
ATOM 795 N N . GLY A 1 101 ? 3.886 5.178 13.943 1.00 90.25 101 GLY A N 1
ATOM 796 C CA . GLY A 1 101 ? 4.345 5.303 15.329 1.00 90.25 101 GLY A CA 1
ATOM 797 C C . GLY A 1 101 ? 4.731 3.964 15.964 1.00 90.25 101 GLY A C 1
ATOM 798 O O . GLY A 1 101 ? 4.586 3.792 17.172 1.00 90.25 101 GLY A O 1
ATOM 799 N N . GLN A 1 102 ? 5.168 3.003 15.151 1.00 92.31 102 GLN A N 1
ATOM 800 C CA . GLN A 1 102 ? 5.550 1.660 15.577 1.00 92.31 102 GLN A CA 1
ATOM 801 C C . GLN A 1 102 ? 7.072 1.486 15.511 1.00 92.31 102 GLN A C 1
ATOM 803 O O . GLN A 1 102 ? 7.724 2.096 14.662 1.00 92.31 102 GLN A O 1
ATOM 808 N N . PRO A 1 103 ? 7.670 0.639 16.365 1.00 90.81 103 PRO A N 1
ATOM 809 C CA . PRO A 1 103 ? 9.065 0.256 16.198 1.00 90.81 103 PRO A CA 1
ATOM 810 C C . PRO A 1 103 ? 9.232 -0.648 14.967 1.00 90.81 103 PRO A C 1
ATOM 812 O O . PRO A 1 103 ? 8.333 -1.413 14.617 1.00 90.81 103 PRO A O 1
ATOM 815 N N . SER A 1 104 ? 10.411 -0.625 14.339 1.00 86.50 104 SER A N 1
ATOM 816 C CA . SER A 1 104 ? 10.723 -1.459 13.163 1.00 86.50 104 SER A CA 1
ATOM 817 C C . SER A 1 104 ? 10.674 -2.969 13.429 1.00 86.50 104 SER A C 1
ATOM 819 O O . SER A 1 104 ? 10.606 -3.764 12.496 1.00 86.50 104 SER A O 1
ATOM 821 N N . THR A 1 105 ? 10.675 -3.370 14.701 1.00 87.88 105 THR A N 1
ATOM 822 C CA . THR A 1 105 ? 10.543 -4.755 15.166 1.00 87.88 105 THR A CA 1
ATOM 823 C C . THR A 1 105 ? 9.092 -5.187 15.402 1.00 87.88 105 THR A C 1
ATOM 825 O O . THR A 1 105 ? 8.853 -6.328 15.798 1.00 87.88 105 THR A O 1
ATOM 828 N N . ALA A 1 106 ? 8.103 -4.316 15.162 1.00 91.19 106 ALA A N 1
ATOM 829 C CA . ALA A 1 106 ? 6.682 -4.584 15.395 1.00 91.19 106 ALA A CA 1
ATOM 830 C C . ALA A 1 106 ? 6.050 -5.493 14.320 1.00 91.19 106 ALA A C 1
ATOM 832 O O . ALA A 1 106 ? 4.987 -5.192 13.772 1.00 91.19 106 ALA A O 1
ATOM 833 N N . PHE A 1 107 ? 6.677 -6.633 14.026 1.00 89.38 107 PHE A N 1
ATOM 834 C CA . PHE A 1 107 ? 6.209 -7.574 13.007 1.00 89.38 107 PHE A CA 1
ATOM 835 C C . PHE A 1 107 ? 4.801 -8.098 13.309 1.00 89.38 107 PHE A C 1
ATOM 837 O O . PHE A 1 107 ? 3.962 -8.142 12.417 1.00 89.38 107 PHE A O 1
ATOM 844 N N . ALA A 1 108 ? 4.497 -8.423 14.570 1.00 91.69 108 ALA A N 1
ATOM 845 C CA . ALA A 1 108 ? 3.163 -8.885 14.963 1.00 91.69 108 ALA A CA 1
ATOM 846 C C . ALA A 1 108 ? 2.073 -7.839 14.669 1.00 91.69 108 ALA A C 1
ATOM 848 O O . ALA A 1 108 ? 0.998 -8.177 14.173 1.00 91.69 108 ALA A O 1
ATOM 849 N N . TRP A 1 109 ? 2.372 -6.559 14.912 1.00 93.69 109 TRP A N 1
ATOM 850 C CA . TRP A 1 109 ? 1.466 -5.466 14.570 1.00 93.69 109 TRP A CA 1
ATOM 851 C C . TRP A 1 109 ? 1.289 -5.347 13.053 1.00 93.69 109 TRP A C 1
ATOM 853 O O . TRP A 1 109 ? 0.155 -5.270 12.585 1.00 93.69 109 TRP A O 1
ATOM 863 N N . TRP A 1 110 ? 2.376 -5.401 12.275 1.00 93.19 110 TRP A N 1
ATOM 864 C CA . TRP A 1 110 ? 2.297 -5.344 10.812 1.00 93.19 110 TRP A CA 1
ATOM 865 C C . TRP A 1 110 ? 1.412 -6.466 10.257 1.00 93.19 110 TRP A C 1
ATOM 867 O O . TRP A 1 110 ? 0.523 -6.217 9.445 1.00 93.19 110 TRP A O 1
ATOM 877 N N . ARG A 1 111 ? 1.582 -7.688 10.760 1.00 92.19 111 ARG A N 1
ATOM 878 C CA . ARG A 1 111 ? 0.786 -8.850 10.347 1.00 92.19 111 ARG A CA 1
ATOM 879 C C . ARG A 1 111 ? -0.684 -8.711 10.697 1.00 92.19 111 ARG A C 1
ATOM 881 O O . ARG A 1 111 ? -1.538 -9.020 9.870 1.00 92.19 111 ARG A O 1
ATOM 888 N N . HIS A 1 112 ? -0.980 -8.160 11.870 1.00 95.00 112 HIS A N 1
ATOM 889 C CA . HIS A 1 112 ? -2.345 -7.819 12.242 1.00 95.00 112 HIS A CA 1
ATOM 890 C C . HIS A 1 112 ? -2.961 -6.782 11.287 1.00 95.00 112 HIS A C 1
ATOM 892 O O . HIS A 1 112 ? -4.093 -6.962 10.846 1.00 95.00 112 HIS A O 1
ATOM 898 N N . GLN A 1 113 ? -2.215 -5.738 10.908 1.00 96.12 113 GLN A N 1
ATOM 899 C CA . GLN A 1 113 ? -2.688 -4.734 9.947 1.00 96.12 113 GLN A CA 1
ATOM 900 C C . GLN A 1 113 ? -2.942 -5.322 8.559 1.00 96.12 113 GLN A C 1
ATOM 902 O O . GLN A 1 113 ? -3.942 -4.982 7.925 1.00 96.12 113 GLN A O 1
ATOM 907 N N . VAL A 1 114 ? -2.073 -6.223 8.094 1.00 95.38 114 VAL A N 1
ATOM 908 C CA . VAL A 1 114 ? -2.279 -6.940 6.832 1.00 95.38 114 VAL A CA 1
ATOM 909 C C . VAL A 1 114 ? -3.558 -7.771 6.897 1.00 95.38 114 VAL A C 1
ATOM 911 O O . VAL A 1 114 ? -4.423 -7.608 6.041 1.00 95.38 114 VAL A O 1
ATOM 914 N N . ALA A 1 115 ? -3.720 -8.603 7.929 1.00 96.25 115 ALA A N 1
ATOM 915 C CA . ALA A 1 115 ? -4.913 -9.431 8.094 1.00 96.25 115 ALA A CA 1
ATOM 916 C C . ALA A 1 115 ? -6.195 -8.583 8.158 1.00 96.25 115 ALA A C 1
ATOM 918 O O . ALA A 1 115 ? -7.169 -8.883 7.469 1.00 96.25 115 ALA A O 1
ATOM 919 N N . ALA A 1 116 ? -6.174 -7.481 8.916 1.00 97.25 116 ALA A N 1
ATOM 920 C CA . ALA A 1 116 ? -7.283 -6.536 8.987 1.00 97.25 116 ALA A CA 1
ATOM 921 C C . ALA A 1 116 ? -7.583 -5.894 7.621 1.00 97.25 116 ALA A C 1
ATOM 923 O O . ALA A 1 116 ? -8.745 -5.743 7.255 1.00 97.25 116 ALA A O 1
ATOM 924 N N . SER A 1 117 ? -6.550 -5.573 6.835 1.00 97.31 117 SER A N 1
ATOM 925 C CA . SER A 1 117 ? -6.705 -4.999 5.493 1.00 97.31 117 SER A CA 1
ATOM 926 C C . SER A 1 117 ? -7.383 -5.957 4.514 1.00 97.31 117 SER A C 1
ATOM 928 O O . SER A 1 117 ? -8.085 -5.491 3.621 1.00 97.31 117 SER A O 1
ATOM 930 N N . LEU A 1 118 ? -7.207 -7.275 4.671 1.00 96.56 118 LEU A N 1
ATOM 931 C CA . LEU A 1 118 ? -7.829 -8.258 3.776 1.00 96.56 118 LEU A CA 1
ATOM 932 C C . LEU A 1 118 ? -9.341 -8.388 3.978 1.00 96.56 118 LEU A C 1
ATOM 934 O O . LEU A 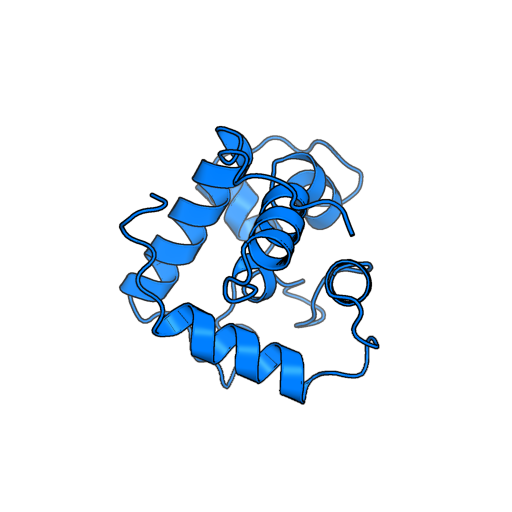1 118 ? -10.055 -8.705 3.030 1.00 96.56 118 LEU A O 1
ATOM 938 N N . VAL A 1 119 ? -9.822 -8.158 5.201 1.00 96.81 119 VAL A N 1
ATOM 939 C CA . VAL A 1 119 ? -11.244 -8.308 5.562 1.00 96.81 119 VAL A CA 1
ATOM 940 C C . VAL A 1 119 ? -11.999 -6.979 5.618 1.00 96.81 119 VAL A C 1
ATOM 942 O O . VAL A 1 119 ? -13.218 -6.970 5.765 1.00 96.81 119 VAL A O 1
ATOM 945 N N . PHE A 1 120 ? -11.291 -5.853 5.520 1.00 97.62 120 PHE A N 1
ATOM 946 C CA . PHE A 1 120 ? -11.884 -4.521 5.543 1.00 97.62 120 PHE A CA 1
ATOM 947 C C . PHE A 1 120 ? -12.629 -4.208 4.238 1.00 97.62 120 PHE A C 1
ATOM 949 O O . PHE A 1 120 ? -12.130 -4.470 3.141 1.00 97.62 120 PHE A O 1
ATOM 956 N N . ASP A 1 121 ? -13.815 -3.599 4.344 1.00 96.81 121 ASP A N 1
ATOM 957 C CA . ASP A 1 121 ? -14.561 -3.154 3.167 1.00 96.81 121 ASP A CA 1
ATOM 958 C C . ASP A 1 121 ? -13.981 -1.852 2.605 1.00 96.81 121 ASP A C 1
ATOM 960 O O . ASP A 1 121 ? -14.280 -0.744 3.049 1.00 96.81 121 ASP A O 1
ATOM 964 N N . TRP A 1 122 ? -13.150 -2.001 1.577 1.00 96.56 122 TRP A N 1
ATOM 965 C CA . TRP A 1 122 ? -12.548 -0.882 0.857 1.00 96.56 122 TRP A CA 1
ATOM 966 C C . TRP A 1 122 ? -13.486 -0.205 -0.147 1.00 96.56 122 TRP A C 1
ATOM 968 O O . TRP A 1 122 ? -13.138 0.853 -0.666 1.00 96.56 122 TRP A O 1
ATOM 978 N N . SER A 1 123 ? -14.652 -0.787 -0.448 1.00 95.69 123 SER A N 1
ATOM 979 C CA . SER A 1 123 ? -15.554 -0.303 -1.506 1.00 95.69 123 SER A CA 1
ATOM 980 C C . SER A 1 123 ? -15.924 1.184 -1.392 1.00 95.69 123 SER A C 1
ATOM 982 O O . SER A 1 123 ? -15.947 1.839 -2.433 1.00 95.69 123 SER A O 1
ATOM 984 N N . PRO A 1 124 ? -16.135 1.762 -0.190 1.00 94.75 124 PRO A N 1
ATOM 985 C CA . PRO A 1 124 ? -16.422 3.192 -0.039 1.00 94.75 124 PRO A CA 1
ATOM 986 C C . PRO A 1 124 ? -15.267 4.135 -0.417 1.00 94.75 124 PRO A C 1
ATOM 988 O O . PRO A 1 124 ? -15.482 5.341 -0.536 1.00 94.75 124 PRO A O 1
ATOM 991 N N . TYR A 1 125 ? -14.045 3.613 -0.565 1.00 93.94 125 TYR A N 1
ATOM 992 C CA . TYR A 1 125 ? -12.816 4.392 -0.767 1.00 93.94 125 TYR A CA 1
ATOM 993 C C . TYR A 1 125 ? -12.193 4.209 -2.161 1.00 93.94 125 TYR A C 1
ATOM 995 O O . TYR A 1 125 ? -11.219 4.894 -2.494 1.00 93.94 125 TYR A O 1
ATOM 1003 N N . LEU A 1 126 ? -12.753 3.303 -2.972 1.00 91.69 126 LEU A N 1
ATOM 1004 C CA . LEU A 1 126 ? -12.395 3.089 -4.380 1.00 91.69 126 LEU A CA 1
ATOM 1005 C C . LEU A 1 126 ? -13.126 4.048 -5.325 1.00 91.69 126 LEU A C 1
ATOM 1007 O O . LEU A 1 126 ? -12.647 4.218 -6.464 1.00 91.69 126 LEU A O 1
#

pLDDT: mean 91.22, std 10.46, range [37.22, 98.0]

Sequence (126 aa):
MSQKKNRPLSPSAKKVLTYIVRHIRKGEVIPDDPRTFLGYKEIHDDLRLPMAGDTYGNSLKHQGLEELAVWARDGGFPAVSGLVVDREKLSLGDGYYEIHGQPSTAFAWWRHQVAASLVFDWSPYL

Secondary structure (DSSP, 8-state):
------PPPPHHHHHHHHHHHHHHHHT---TT-GGGSEEHHHHHHHHT----SSSHHHHHIIIIIHHHHHHHHHHT---GGGGEEBTTTTBPPTTHHHHTT--TT-HHHHHHHHHHHHHS--GGG-